Protein AF-R5CT61-F1 (afdb_monomer)

Solvent-accessible surface area (backbone atoms only — not comparable to full-atom values): 7410 Å² total; per-residue (Å²): 137,84,82,80,80,78,77,75,75,71,79,73,78,61,64,45,80,46,78,42,67,39,62,100,64,89,62,43,67,55,52,65,94,77,49,76,71,84,84,53,75,70,40,46,28,37,33,41,34,44,68,87,70,49,43,34,39,68,45,76,58,85,74,84,78,61,91,90,72,53,95,93,43,45,79,49,76,61,99,73,36,37,40,37,41,42,90,88,71,50,73,48,78,48,60,92,82,87,83,86,78,92,41,68,58,96,88,38,78,53,130

Mean predicted aligned error: 8.52 Å

pLDDT: mean 87.2, std 13.78, range [39.34, 97.56]

Radius of gyration: 22.73 Å; Cα contacts (8 Å, |Δi|>4): 141; chains: 1; bounding box: 40×31×86 Å

Secondary structure (DSSP, 8-state):
---------------EEEEEE--SS--EE--BTTB--PPPTT-EEEEEE-TTS-EEEEEES-PPPPTTPPTT-EEEE-SS-EEEE-TTS-EEEES-----S--EETTEE--

Structure (mmCIF, N/CA/C/O backbone):
data_AF-R5CT61-F1
#
_entry.id   AF-R5CT61-F1
#
loop_
_atom_site.group_PDB
_atom_site.id
_atom_site.type_symbol
_atom_site.label_atom_id
_atom_site.label_alt_id
_atom_site.label_comp_id
_atom_site.label_asym_id
_atom_site.label_entity_id
_atom_site.label_seq_id
_atom_site.pdbx_PDB_ins_code
_atom_site.Cartn_x
_atom_site.Cartn_y
_atom_site.Cartn_z
_atom_site.occupancy
_atom_site.B_iso_or_equiv
_atom_site.auth_seq_id
_atom_site.auth_comp_id
_atom_site.auth_asym_id
_atom_site.auth_atom_id
_atom_site.pdbx_PDB_model_num
ATOM 1 N N . MET A 1 1 ? 20.881 4.791 -62.444 1.00 39.34 1 MET A N 1
ATOM 2 C CA . MET A 1 1 ? 21.622 4.797 -61.167 1.00 39.34 1 MET A CA 1
ATOM 3 C C . MET A 1 1 ? 20.581 4.909 -60.063 1.00 39.34 1 MET A C 1
ATOM 5 O O . MET A 1 1 ? 19.986 5.965 -59.915 1.00 39.34 1 MET A O 1
ATOM 9 N N . TRP A 1 2 ? 20.223 3.790 -59.435 1.00 44.72 2 TRP A N 1
ATOM 10 C CA . TRP A 1 2 ? 19.203 3.738 -58.382 1.00 44.72 2 TRP A CA 1
ATOM 11 C C . TRP A 1 2 ? 19.918 3.982 -57.048 1.00 44.72 2 TRP A C 1
ATOM 13 O O . TRP A 1 2 ? 20.792 3.202 -56.677 1.00 44.72 2 TRP A O 1
ATOM 23 N N . LEU A 1 3 ? 19.620 5.094 -56.377 1.00 45.66 3 LEU A N 1
ATOM 24 C CA . LEU A 1 3 ? 20.121 5.378 -55.034 1.00 45.66 3 LEU A CA 1
ATOM 25 C C . LEU A 1 3 ? 19.254 4.598 -54.044 1.00 45.66 3 LEU A C 1
ATOM 27 O O . LEU A 1 3 ? 18.096 4.936 -53.822 1.00 45.66 3 L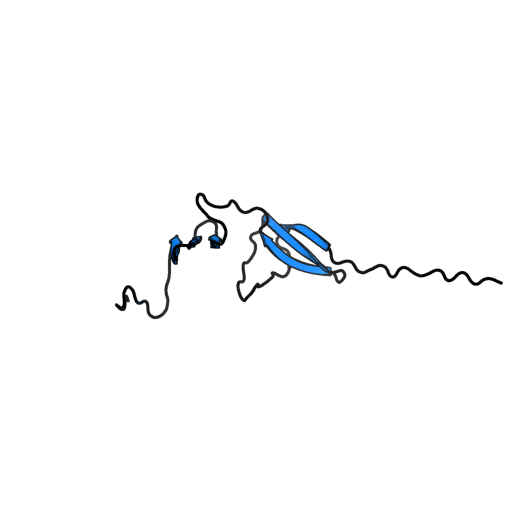EU A O 1
ATOM 31 N N . SER A 1 4 ? 19.798 3.520 -53.487 1.00 53.88 4 SER A N 1
ATOM 32 C CA . SER A 1 4 ? 19.184 2.812 -52.368 1.00 53.88 4 SER A CA 1
ATOM 33 C C . SER A 1 4 ? 19.306 3.672 -51.111 1.00 53.88 4 SER A C 1
ATOM 35 O O . SER A 1 4 ? 20.385 3.773 -50.524 1.00 53.88 4 SER A O 1
ATOM 37 N N . GLU A 1 5 ? 18.209 4.301 -50.694 1.00 51.59 5 GLU A N 1
ATOM 38 C CA . GLU A 1 5 ? 18.103 4.910 -49.370 1.00 51.59 5 GLU A CA 1
ATOM 39 C C . GLU A 1 5 ? 18.115 3.809 -48.306 1.00 51.59 5 GLU A C 1
ATOM 41 O O . GLU A 1 5 ? 17.109 3.162 -48.011 1.00 51.59 5 GLU A O 1
ATOM 46 N N . THR A 1 6 ? 19.281 3.591 -47.702 1.00 55.06 6 THR A N 1
ATOM 47 C CA . THR A 1 6 ? 19.393 2.827 -46.461 1.00 55.06 6 THR A CA 1
ATOM 48 C C . THR A 1 6 ? 18.725 3.640 -45.359 1.00 55.06 6 THR A C 1
ATOM 50 O O . THR A 1 6 ? 19.345 4.507 -44.740 1.00 55.06 6 THR A O 1
ATOM 53 N N . LYS A 1 7 ? 17.439 3.375 -45.117 1.00 52.81 7 LYS A N 1
ATOM 54 C CA . LYS A 1 7 ? 16.697 3.881 -43.960 1.00 52.81 7 LYS A CA 1
ATOM 55 C C . LYS A 1 7 ? 17.447 3.456 -42.695 1.00 52.81 7 LYS A C 1
ATOM 57 O O . LYS A 1 7 ? 17.297 2.323 -42.239 1.00 52.81 7 LYS A O 1
ATOM 62 N N . ARG A 1 8 ? 18.275 4.347 -42.134 1.00 53.69 8 ARG A N 1
ATOM 63 C CA . ARG A 1 8 ? 18.823 4.190 -40.780 1.00 53.69 8 ARG A CA 1
ATOM 64 C C . ARG A 1 8 ? 17.622 3.999 -39.859 1.00 53.69 8 ARG A C 1
ATOM 66 O O . ARG A 1 8 ? 16.873 4.942 -39.617 1.00 53.69 8 ARG A O 1
ATOM 73 N N . ARG A 1 9 ? 17.412 2.776 -39.362 1.00 53.31 9 ARG A N 1
ATOM 74 C CA . ARG A 1 9 ? 16.656 2.588 -38.126 1.00 53.31 9 ARG A CA 1
ATOM 75 C C . ARG A 1 9 ? 17.432 3.377 -37.078 1.00 53.31 9 ARG A C 1
ATOM 77 O O . ARG A 1 9 ? 18.513 2.954 -36.681 1.00 53.31 9 ARG A O 1
ATOM 84 N N . LEU A 1 10 ? 16.923 4.550 -36.707 1.00 55.16 10 LEU A N 1
ATOM 85 C CA . LEU A 1 10 ? 17.264 5.165 -35.433 1.00 55.16 10 LEU A CA 1
ATOM 86 C C .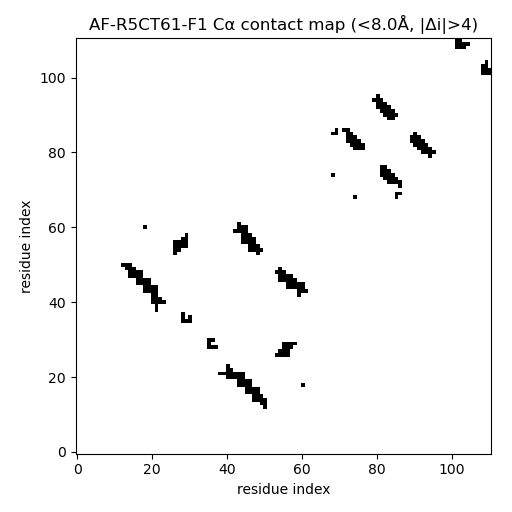 LEU A 1 10 ? 17.080 4.059 -34.396 1.00 55.16 10 LEU A C 1
ATOM 88 O O . LEU A 1 10 ? 15.991 3.487 -34.316 1.00 55.16 10 LEU A O 1
ATOM 92 N N . ALA A 1 11 ? 18.159 3.679 -33.711 1.00 57.75 11 ALA A N 1
ATOM 93 C CA . ALA A 1 11 ? 18.046 2.828 -32.543 1.00 57.75 11 ALA A CA 1
ATOM 94 C C . ALA A 1 11 ? 17.076 3.558 -31.617 1.00 57.75 11 ALA A C 1
ATOM 96 O O . ALA A 1 11 ? 17.366 4.662 -31.166 1.00 57.75 11 ALA A O 1
ATOM 97 N N . THR A 1 12 ? 15.864 3.026 -31.475 1.00 59.91 12 THR A N 1
ATOM 98 C CA . THR A 1 12 ? 14.906 3.574 -30.531 1.00 59.91 12 THR A CA 1
ATOM 99 C C . THR A 1 12 ? 15.553 3.390 -29.175 1.00 59.91 12 THR A C 1
ATOM 101 O O . THR A 1 12 ? 15.738 2.259 -28.735 1.00 59.91 12 THR A O 1
ATOM 104 N N . GLU 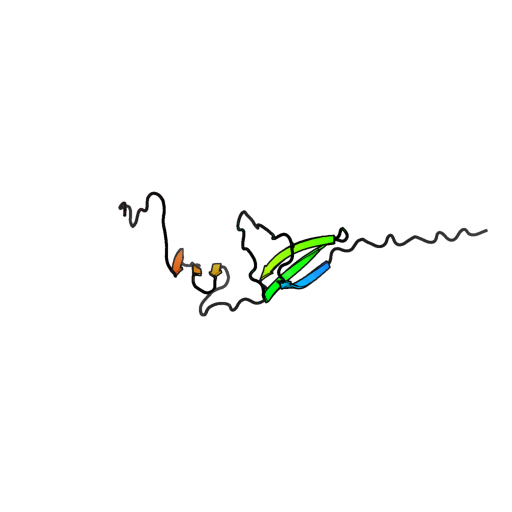A 1 13 ? 15.981 4.492 -28.576 1.00 64.62 13 GLU A N 1
ATOM 105 C CA . GLU A 1 13 ? 16.361 4.541 -27.178 1.00 64.62 13 GLU A CA 1
ATOM 106 C C . GLU A 1 13 ? 15.190 3.964 -26.378 1.00 64.62 13 GLU A C 1
ATOM 108 O O . GLU A 1 13 ? 14.103 4.540 -26.328 1.00 64.62 13 GLU A O 1
ATOM 113 N N . MET A 1 14 ? 15.357 2.730 -25.906 1.00 73.88 14 MET A N 1
ATOM 114 C CA . MET A 1 14 ? 14.278 1.954 -25.315 1.00 73.88 14 MET A CA 1
ATOM 115 C C . MET A 1 14 ? 14.420 2.005 -23.807 1.00 73.88 14 MET A C 1
ATOM 117 O O . MET A 1 14 ? 15.350 1.432 -23.243 1.00 73.88 14 MET A O 1
ATOM 121 N N . SER A 1 15 ? 13.459 2.652 -23.158 1.00 87.50 15 SER A N 1
ATOM 122 C CA . SER A 1 15 ? 13.229 2.429 -21.739 1.00 87.50 15 SER A CA 1
ATOM 123 C C . SER A 1 15 ? 12.809 0.977 -21.521 1.00 87.50 15 SER A C 1
ATOM 125 O O . SER A 1 15 ? 12.066 0.402 -22.322 1.00 87.50 15 SER A O 1
ATOM 127 N N . THR A 1 16 ? 13.274 0.379 -20.431 1.00 94.19 16 THR A N 1
ATOM 128 C CA . THR A 1 16 ? 12.980 -1.017 -20.096 1.00 94.19 16 THR A CA 1
ATOM 129 C C . THR A 1 16 ? 12.366 -1.110 -18.710 1.00 94.19 16 THR A C 1
ATOM 131 O O . THR A 1 16 ? 12.802 -0.436 -17.781 1.00 94.19 16 THR A O 1
ATOM 134 N N . ALA A 1 17 ? 11.336 -1.941 -18.572 1.00 94.88 17 ALA A N 1
ATOM 135 C CA . ALA A 1 17 ? 10.781 -2.313 -17.279 1.00 94.88 17 ALA A CA 1
ATOM 136 C C . ALA A 1 17 ? 11.311 -3.700 -16.906 1.00 94.88 17 ALA A C 1
ATOM 138 O O . ALA A 1 17 ? 11.244 -4.630 -17.713 1.00 94.88 17 ALA A O 1
ATOM 139 N N . SER A 1 18 ? 11.848 -3.839 -15.700 1.00 94.88 18 SER A N 1
ATOM 140 C CA . SER A 1 18 ? 12.428 -5.089 -15.209 1.00 94.88 18 SER A CA 1
ATOM 141 C C . SER A 1 18 ? 12.148 -5.275 -13.724 1.00 94.88 18 SER A C 1
ATOM 143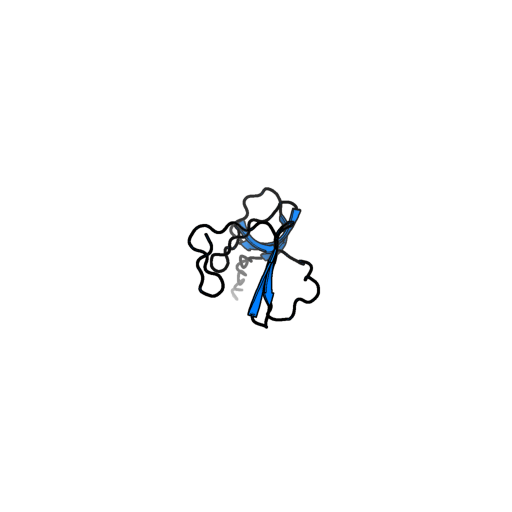 O O . SER A 1 18 ? 11.846 -4.321 -13.014 1.00 94.88 18 SER A O 1
ATOM 145 N N . VAL A 1 19 ? 12.224 -6.514 -13.248 1.00 95.44 19 VAL A N 1
ATOM 146 C CA . VAL A 1 19 ? 12.181 -6.811 -11.814 1.00 95.44 19 VAL A CA 1
ATOM 147 C C . VAL A 1 19 ? 13.614 -6.883 -11.301 1.00 95.44 19 VAL A C 1
ATOM 149 O O . VAL A 1 19 ? 14.442 -7.565 -11.905 1.00 95.44 19 VAL A O 1
ATOM 152 N N . CYS A 1 20 ? 13.910 -6.205 -10.195 1.00 93.69 20 CYS A N 1
ATOM 153 C CA . CYS A 1 20 ? 15.224 -6.224 -9.564 1.00 93.69 20 CYS A CA 1
ATOM 154 C C . CYS A 1 20 ? 15.123 -6.453 -8.056 1.00 93.69 20 CYS A C 1
ATOM 156 O O . CYS A 1 20 ? 14.101 -6.175 -7.428 1.00 93.69 20 CYS A O 1
ATOM 158 N N . THR A 1 21 ? 16.214 -6.932 -7.467 1.00 93.94 21 THR A N 1
ATOM 159 C CA . THR A 1 21 ? 16.408 -6.892 -6.018 1.00 93.94 21 THR A CA 1
ATOM 160 C C . THR A 1 21 ? 17.050 -5.563 -5.653 1.00 93.94 21 THR A C 1
ATOM 162 O O . THR A 1 21 ? 18.032 -5.162 -6.274 1.00 93.94 21 THR A O 1
ATOM 165 N N . VAL A 1 22 ? 16.491 -4.880 -4.661 1.00 92.38 22 VAL A N 1
ATOM 166 C CA . VAL A 1 22 ? 17.003 -3.604 -4.161 1.00 92.38 22 VAL A CA 1
ATOM 167 C C . VAL A 1 22 ? 18.374 -3.830 -3.529 1.00 92.38 22 VAL A C 1
ATOM 169 O O . VAL A 1 22 ? 18.516 -4.627 -2.598 1.00 92.38 22 VAL A O 1
ATOM 172 N N . THR A 1 23 ? 19.371 -3.115 -4.034 1.00 88.50 23 THR A N 1
ATOM 173 C CA . THR A 1 23 ? 20.708 -2.975 -3.442 1.00 88.50 23 THR A CA 1
ATOM 174 C C . THR A 1 23 ? 20.840 -1.588 -2.810 1.00 88.50 23 THR A C 1
ATOM 176 O O . THR A 1 23 ? 19.970 -0.750 -3.026 1.00 88.50 23 THR A O 1
ATOM 179 N N . ASP A 1 24 ? 21.932 -1.307 -2.095 1.00 78.19 24 ASP A N 1
ATOM 180 C CA . ASP A 1 24 ? 22.215 0.015 -1.492 1.00 78.19 24 ASP A CA 1
ATOM 181 C C . ASP A 1 24 ? 22.563 1.106 -2.543 1.00 78.19 24 ASP A C 1
ATOM 183 O O . ASP A 1 24 ? 23.460 1.916 -2.337 1.00 78.19 24 ASP A O 1
ATOM 187 N N . GLY A 1 25 ? 21.920 1.074 -3.714 1.00 73.94 25 GLY A N 1
ATOM 188 C CA . GLY A 1 25 ? 22.141 2.004 -4.821 1.00 73.94 25 GLY A CA 1
ATOM 189 C C . GLY A 1 25 ? 21.225 3.229 -4.773 1.00 73.94 25 GLY A C 1
ATOM 190 O O . GLY A 1 25 ? 20.254 3.267 -4.023 1.00 73.94 25 GLY A O 1
ATOM 191 N N . ASP A 1 26 ? 21.520 4.200 -5.638 1.00 78.75 26 ASP A N 1
ATOM 192 C CA . ASP A 1 26 ? 20.875 5.521 -5.688 1.00 78.75 26 ASP A CA 1
ATOM 193 C C . ASP A 1 26 ? 19.670 5.585 -6.649 1.00 78.75 26 ASP A C 1
ATOM 195 O O . ASP A 1 26 ? 19.433 6.610 -7.285 1.00 78.75 26 ASP A O 1
ATOM 199 N N . ASP A 1 27 ? 18.928 4.487 -6.823 1.00 89.44 27 ASP A N 1
ATOM 200 C CA . ASP A 1 27 ? 17.748 4.521 -7.691 1.00 89.44 27 ASP A CA 1
ATOM 201 C C . ASP A 1 27 ? 16.675 5.447 -7.100 1.00 89.44 27 ASP A C 1
ATOM 203 O O . ASP A 1 27 ? 16.305 5.330 -5.927 1.00 89.44 27 ASP A O 1
ATOM 207 N N . ASP A 1 28 ? 16.122 6.325 -7.938 1.00 93.44 28 ASP A N 1
ATOM 208 C CA . ASP A 1 28 ? 15.004 7.173 -7.544 1.00 93.44 28 ASP A CA 1
ATOM 209 C C . ASP A 1 28 ? 13.764 6.321 -7.247 1.00 93.44 28 ASP A C 1
ATOM 211 O O . ASP A 1 28 ? 13.575 5.219 -7.768 1.00 93.44 28 ASP A O 1
ATOM 215 N N . VAL A 1 29 ? 12.862 6.849 -6.424 1.00 93.88 29 VAL A N 1
ATOM 216 C CA . VAL A 1 29 ? 11.626 6.160 -6.039 1.00 93.88 29 VAL A CA 1
ATOM 217 C C . VAL A 1 29 ? 10.420 6.939 -6.541 1.00 93.88 29 VAL A C 1
ATOM 219 O O . VAL A 1 29 ? 10.326 8.156 -6.371 1.00 93.88 29 VAL A O 1
ATOM 222 N N . LEU A 1 30 ? 9.451 6.235 -7.127 1.00 93.50 30 LEU A N 1
ATOM 223 C CA . LEU A 1 30 ? 8.190 6.838 -7.536 1.00 93.50 30 LEU A CA 1
ATOM 224 C C . LEU A 1 30 ? 7.342 7.234 -6.314 1.00 93.50 30 LEU A C 1
ATOM 226 O O . LEU A 1 30 ? 6.850 6.385 -5.573 1.00 93.50 30 LEU A O 1
ATOM 230 N N . CYS A 1 31 ? 7.076 8.532 -6.171 1.00 91.75 31 CYS A N 1
ATOM 231 C CA . CYS A 1 31 ? 6.155 9.084 -5.173 1.00 91.75 31 CYS A CA 1
ATOM 232 C C . CYS A 1 31 ? 4.736 9.229 -5.741 1.00 91.75 31 CYS A C 1
ATOM 234 O O . CYS A 1 31 ? 4.298 10.331 -6.090 1.00 91.75 31 CYS A O 1
ATOM 236 N N . ALA A 1 32 ? 3.999 8.126 -5.859 1.00 88.75 32 ALA A N 1
ATOM 237 C CA . ALA A 1 32 ? 2.650 8.150 -6.423 1.00 88.75 32 ALA A CA 1
ATOM 238 C C . ALA A 1 32 ? 1.682 8.944 -5.524 1.00 88.75 32 ALA A C 1
ATOM 240 O O . ALA A 1 32 ? 1.393 8.546 -4.398 1.00 88.75 32 ALA A O 1
ATOM 241 N N . GLY A 1 33 ? 1.182 10.086 -6.010 1.00 88.31 33 GLY A N 1
ATOM 242 C CA . GLY A 1 33 ? 0.191 10.894 -5.286 1.00 88.31 33 GLY A CA 1
ATOM 243 C C . GLY A 1 33 ? 0.666 11.405 -3.919 1.00 88.31 33 GLY A C 1
ATOM 244 O O . GLY A 1 33 ? -0.149 11.574 -3.019 1.00 88.31 33 GLY A O 1
ATOM 245 N N . GLY A 1 34 ? 1.977 11.608 -3.746 1.00 89.12 34 GLY A N 1
ATOM 246 C CA . GLY A 1 34 ? 2.571 12.027 -2.470 1.00 89.12 34 GLY A CA 1
ATOM 247 C C . GLY A 1 34 ? 2.838 10.886 -1.481 1.00 89.12 34 GLY A 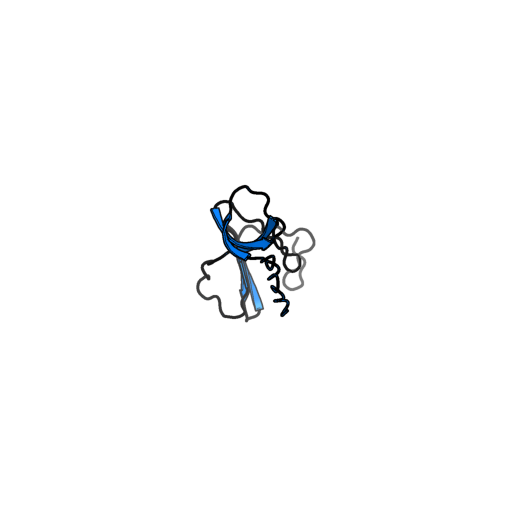C 1
ATOM 248 O O . GLY A 1 34 ? 3.315 11.142 -0.378 1.00 89.12 34 GLY A O 1
ATOM 249 N N . ILE A 1 35 ? 2.579 9.632 -1.861 1.00 88.94 35 ILE A N 1
ATOM 250 C CA . ILE A 1 35 ? 2.935 8.458 -1.062 1.00 88.94 35 ILE A CA 1
ATOM 251 C C . ILE A 1 35 ? 4.375 8.066 -1.404 1.00 88.94 35 ILE A C 1
ATOM 253 O O . ILE A 1 35 ? 4.633 7.482 -2.455 1.00 88.94 35 ILE A O 1
ATOM 257 N N . LEU A 1 36 ? 5.313 8.389 -0.511 1.00 90.06 36 LEU A N 1
ATOM 258 C CA . LEU A 1 36 ? 6.697 7.922 -0.587 1.00 90.06 36 LEU A CA 1
ATOM 259 C C . LEU A 1 36 ? 6.851 6.644 0.246 1.00 90.06 36 LEU A C 1
ATOM 261 O O . LEU A 1 36 ? 6.667 6.662 1.463 1.00 90.06 36 LEU A O 1
ATOM 265 N N . ARG A 1 37 ? 7.237 5.543 -0.403 1.00 88.81 37 ARG A N 1
ATOM 266 C CA . ARG A 1 37 ? 7.687 4.316 0.267 1.00 88.81 37 ARG A CA 1
ATOM 267 C C . ARG A 1 37 ? 9.156 4.109 -0.052 1.00 88.81 37 ARG A C 1
ATOM 269 O O . ARG A 1 37 ? 9.477 3.814 -1.193 1.00 88.81 37 ARG A O 1
ATOM 276 N N . LEU A 1 38 ? 10.018 4.170 0.956 1.00 90.81 38 LEU A N 1
ATOM 277 C CA . LEU A 1 38 ? 11.418 3.803 0.774 1.00 90.81 38 LEU A CA 1
ATOM 278 C C . LEU A 1 38 ? 11.564 2.272 0.716 1.00 90.81 38 LEU A C 1
ATOM 280 O O . LEU A 1 38 ? 11.103 1.589 1.637 1.00 90.81 38 LEU A O 1
ATOM 284 N N . PRO A 1 39 ? 12.167 1.732 -0.354 1.00 90.81 39 PRO A N 1
ATOM 285 C CA . PRO A 1 39 ? 12.525 0.325 -0.450 1.00 90.81 39 PRO A CA 1
ATOM 286 C C . PRO A 1 39 ? 13.472 -0.118 0.666 1.00 90.81 39 PRO A C 1
ATOM 288 O O . PRO A 1 39 ? 14.347 0.637 1.087 1.00 90.81 39 PRO A O 1
ATOM 291 N N . LYS A 1 40 ? 13.344 -1.371 1.101 1.00 89.81 40 LYS A N 1
ATOM 292 C CA . LYS A 1 40 ? 14.327 -2.025 1.979 1.00 89.81 40 LYS A CA 1
ATOM 293 C C . LYS A 1 40 ? 15.298 -2.850 1.132 1.00 89.81 40 LYS A C 1
ATOM 295 O O . LYS A 1 40 ? 14.873 -3.533 0.201 1.00 89.81 40 LYS A O 1
ATOM 300 N N . THR A 1 41 ? 16.587 -2.838 1.473 1.00 91.00 41 THR A N 1
ATOM 301 C CA . THR A 1 41 ? 17.595 -3.700 0.834 1.00 91.00 41 THR A CA 1
ATOM 302 C C . THR A 1 41 ? 17.138 -5.162 0.850 1.00 91.00 41 THR A C 1
ATOM 304 O O . THR A 1 41 ? 16.680 -5.674 1.875 1.00 91.00 41 THR A O 1
ATOM 307 N N . GLY A 1 42 ? 17.237 -5.831 -0.298 1.00 91.12 42 GLY A N 1
ATOM 308 C CA . GLY A 1 42 ? 16.757 -7.200 -0.494 1.00 91.12 42 GLY A CA 1
ATOM 309 C C . GLY A 1 42 ? 15.294 -7.324 -0.938 1.00 91.12 42 GLY A C 1
ATOM 310 O O . GLY A 1 42 ? 14.882 -8.421 -1.316 1.00 91.12 42 GLY A O 1
ATOM 311 N N . GLU A 1 43 ? 14.500 -6.247 -0.947 1.00 91.31 43 GLU A N 1
ATOM 312 C CA . GLU A 1 43 ? 13.149 -6.288 -1.522 1.00 91.31 43 GLU A CA 1
ATOM 313 C C . GLU A 1 43 ? 13.191 -6.513 -3.037 1.00 91.31 43 GLU A C 1
ATOM 315 O O . GLU A 1 43 ? 14.092 -6.049 -3.732 1.00 91.31 43 GLU A O 1
ATOM 320 N N . THR A 1 44 ? 12.178 -7.202 -3.565 1.00 93.88 44 THR A N 1
ATOM 321 C CA . THR A 1 44 ? 11.991 -7.362 -5.013 1.00 93.88 44 THR A CA 1
ATOM 322 C C . THR A 1 44 ? 11.051 -6.277 -5.527 1.00 93.88 44 THR A C 1
ATOM 324 O O . THR A 1 44 ? 9.909 -6.178 -5.069 1.00 93.88 44 THR A O 1
ATOM 327 N N . GLN A 1 45 ? 11.514 -5.463 -6.475 1.00 94.31 45 GLN A N 1
ATOM 328 C CA . GLN A 1 45 ? 10.782 -4.307 -6.988 1.00 94.31 45 GLN A CA 1
ATOM 329 C C . GLN A 1 45 ? 10.736 -4.257 -8.512 1.00 94.31 45 GLN A C 1
ATOM 331 O O . GLN A 1 45 ? 11.595 -4.802 -9.204 1.00 94.31 45 GLN A O 1
ATOM 336 N N . LEU A 1 46 ? 9.711 -3.587 -9.033 1.00 95.25 46 LEU A N 1
ATOM 337 C CA . LEU A 1 46 ? 9.631 -3.198 -10.432 1.00 95.25 46 LEU A CA 1
ATOM 338 C C . LEU A 1 46 ? 10.473 -1.936 -10.635 1.00 95.25 46 LEU A C 1
ATOM 340 O O . LEU A 1 46 ? 10.215 -0.910 -10.008 1.00 95.25 46 LEU A O 1
ATOM 344 N N . ARG A 1 47 ? 11.444 -2.010 -11.538 1.00 95.50 47 ARG A N 1
ATOM 345 C CA . ARG A 1 47 ? 12.342 -0.924 -11.927 1.00 95.50 47 ARG A CA 1
ATOM 346 C C . ARG A 1 47 ? 12.075 -0.520 -13.366 1.00 95.50 47 ARG A C 1
ATOM 348 O O . ARG A 1 47 ? 12.008 -1.376 -14.252 1.00 95.50 47 ARG A O 1
ATOM 355 N N . LEU A 1 48 ? 11.961 0.779 -13.600 1.00 95.38 48 LEU A N 1
ATOM 356 C CA . LEU A 1 48 ? 11.980 1.370 -14.931 1.00 95.38 48 LEU A CA 1
ATOM 357 C C . LEU A 1 48 ? 13.348 2.006 -15.162 1.00 95.38 48 LEU A C 1
ATOM 359 O O . LEU A 1 48 ? 13.748 2.885 -14.405 1.00 95.38 48 LEU A O 1
ATOM 363 N N . SER A 1 49 ? 14.043 1.571 -16.206 1.00 94.25 49 SER A N 1
ATOM 364 C CA . SER A 1 49 ? 15.335 2.119 -16.613 1.00 94.25 49 SER A CA 1
ATOM 365 C C . SER A 1 49 ? 15.174 2.910 -17.905 1.0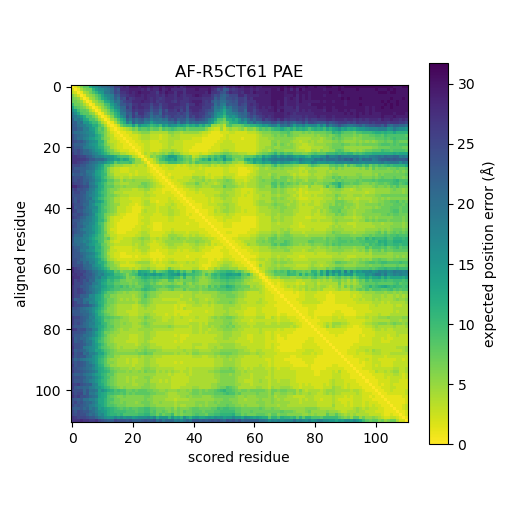0 94.25 49 SER A C 1
ATOM 367 O O . SER A 1 49 ? 14.724 2.367 -18.920 1.00 94.25 49 SER A O 1
ATOM 369 N N . GLY A 1 50 ? 15.517 4.192 -17.855 1.00 91.69 50 GLY A N 1
ATOM 370 C CA . GLY A 1 50 ? 15.646 5.071 -19.008 1.00 91.69 50 GLY A CA 1
ATOM 371 C C . GLY A 1 50 ? 16.901 4.755 -19.819 1.00 91.69 50 GLY A C 1
ATOM 372 O O . GLY A 1 50 ? 17.861 4.163 -19.327 1.00 91.69 50 GLY A O 1
ATOM 373 N N . SER A 1 51 ? 16.895 5.146 -21.090 1.00 90.06 51 SER A N 1
ATOM 374 C CA . SER A 1 51 ? 18.065 5.022 -21.967 1.00 90.06 51 SER A CA 1
ATOM 375 C C . SER A 1 51 ? 19.198 5.983 -21.598 1.00 90.06 51 SER A C 1
ATOM 377 O O . SER A 1 51 ? 20.353 5.730 -21.926 1.00 90.06 51 SER A O 1
ATOM 379 N N . ASP A 1 52 ? 18.871 7.050 -20.870 1.00 89.81 52 ASP A N 1
ATOM 380 C CA . ASP A 1 52 ? 19.788 8.041 -20.306 1.00 89.81 52 ASP A CA 1
ATOM 381 C C . ASP A 1 52 ? 20.492 7.563 -19.021 1.00 89.81 52 ASP A C 1
ATOM 383 O O . ASP A 1 52 ? 21.260 8.311 -18.419 1.00 89.81 52 ASP A O 1
ATOM 387 N N . GLY A 1 53 ? 20.242 6.319 -18.599 1.00 87.44 53 GLY A N 1
ATOM 388 C CA . GLY A 1 53 ? 20.786 5.736 -17.375 1.00 87.44 53 GLY A CA 1
ATOM 389 C C . GLY A 1 53 ? 19.980 6.055 -16.115 1.00 87.44 53 GLY A C 1
ATOM 390 O O . GLY A 1 53 ? 20.288 5.498 -15.061 1.00 87.44 53 GLY A O 1
ATOM 391 N N . SER A 1 54 ? 18.934 6.885 -16.205 1.00 91.25 54 SER A N 1
ATOM 392 C CA . SER A 1 54 ? 18.020 7.118 -15.085 1.00 91.25 54 SER A CA 1
ATOM 393 C C . SER A 1 54 ? 17.273 5.835 -14.725 1.00 91.25 54 SER A C 1
ATOM 395 O O . SER A 1 54 ? 16.915 5.032 -15.592 1.00 91.25 54 SER A O 1
ATOM 397 N N . CYS A 1 55 ? 17.049 5.612 -13.434 1.00 93.19 55 CYS A N 1
ATOM 398 C CA . CYS A 1 55 ? 16.329 4.445 -12.945 1.00 93.19 55 CYS A CA 1
ATOM 399 C C . CYS A 1 55 ? 15.358 4.854 -11.847 1.00 93.19 55 CYS A C 1
ATOM 401 O O . CYS A 1 55 ? 15.730 5.585 -10.934 1.00 93.19 55 CYS A O 1
ATOM 403 N N . VAL A 1 56 ? 14.123 4.360 -11.943 1.00 95.12 56 VAL A N 1
ATOM 404 C CA . VAL A 1 56 ? 13.072 4.616 -10.957 1.00 95.12 56 VAL A CA 1
ATOM 405 C C . VAL A 1 56 ? 12.464 3.301 -10.489 1.00 95.12 56 VAL A C 1
ATOM 407 O O . VAL A 1 56 ? 12.011 2.482 -11.295 1.00 95.12 56 VAL A O 1
ATOM 410 N N . LEU A 1 57 ? 12.413 3.115 -9.177 1.00 95.06 57 LEU A N 1
ATOM 411 C CA . LEU A 1 57 ? 11.695 2.035 -8.519 1.00 95.06 57 LEU A CA 1
ATOM 412 C C . LEU A 1 57 ? 10.214 2.402 -8.394 1.00 95.06 57 LEU A C 1
ATOM 414 O O . LEU A 1 57 ? 9.845 3.430 -7.824 1.00 95.06 57 LEU A O 1
ATOM 418 N N . LEU A 1 58 ? 9.355 1.561 -8.967 1.00 93.06 58 LEU A N 1
ATOM 419 C CA . LEU A 1 58 ? 7.919 1.816 -9.099 1.00 93.06 58 LEU A CA 1
ATOM 420 C C . LEU A 1 58 ? 7.098 1.190 -7.967 1.00 93.06 58 LEU A C 1
ATOM 422 O O . LEU A 1 58 ? 6.004 1.665 -7.667 1.00 93.06 58 LEU A O 1
ATOM 426 N N . GLY A 1 59 ? 7.594 0.108 -7.362 1.00 91.12 59 GLY A N 1
ATOM 427 C CA . GLY A 1 59 ? 6.900 -0.587 -6.284 1.00 91.12 59 GLY A CA 1
ATOM 428 C C . GLY A 1 59 ? 7.323 -2.042 -6.106 1.00 91.12 59 GLY A C 1
ATOM 429 O O . GLY A 1 59 ? 8.057 -2.610 -6.913 1.00 91.12 59 GLY A O 1
ATOM 430 N N . VAL A 1 60 ? 6.835 -2.647 -5.024 1.00 90.56 60 VAL A N 1
ATOM 431 C CA . VAL A 1 60 ? 7.143 -4.028 -4.630 1.00 90.56 60 VAL A CA 1
ATOM 432 C C . VAL A 1 60 ? 6.404 -5.027 -5.519 1.00 90.56 60 VAL A C 1
ATOM 434 O O . VAL A 1 60 ? 5.215 -4.868 -5.796 1.00 90.56 60 VAL A O 1
ATOM 437 N N . VAL A 1 61 ? 7.099 -6.086 -5.934 1.00 89.69 61 VAL A N 1
ATOM 438 C CA . VAL A 1 61 ? 6.512 -7.204 -6.682 1.00 89.69 61 VAL A CA 1
ATOM 439 C C . VAL A 1 61 ? 6.106 -8.309 -5.712 1.00 89.69 61 VAL A C 1
ATOM 441 O O . VAL A 1 61 ? 6.901 -8.716 -4.871 1.00 89.69 61 VAL A O 1
ATOM 444 N N . GLY A 1 62 ? 4.886 -8.831 -5.866 1.00 71.25 62 GLY A N 1
ATOM 445 C CA . GLY A 1 62 ? 4.468 -10.073 -5.209 1.00 71.25 62 GLY A CA 1
ATOM 446 C C . GLY A 1 62 ? 4.339 -9.981 -3.689 1.00 71.25 62 GLY A C 1
ATOM 447 O O . GLY A 1 62 ? 4.865 -10.836 -2.985 1.00 71.25 62 GLY A O 1
ATOM 448 N N . SER A 1 63 ? 3.642 -8.971 -3.158 1.00 71.44 63 SER A N 1
ATOM 449 C CA . SER A 1 63 ? 3.309 -8.981 -1.731 1.00 71.44 63 SER A CA 1
ATOM 450 C C . SER A 1 63 ? 2.184 -9.967 -1.440 1.00 71.44 63 SER A C 1
ATOM 452 O O . SER A 1 63 ? 1.134 -9.900 -2.086 1.00 71.44 63 SER A O 1
ATOM 454 N N . ASP A 1 64 ? 2.368 -10.798 -0.413 1.00 79.50 64 ASP A N 1
ATOM 455 C CA . ASP A 1 64 ? 1.295 -11.636 0.117 1.00 79.50 64 ASP A CA 1
ATOM 456 C C . ASP A 1 64 ? 0.068 -10.778 0.420 1.00 79.50 64 ASP A C 1
ATOM 458 O O . ASP A 1 64 ? 0.140 -9.780 1.151 1.00 79.50 64 ASP A O 1
ATOM 462 N N . THR A 1 65 ? -1.050 -11.165 -0.185 1.00 83.62 65 THR A N 1
ATOM 463 C CA . THR A 1 65 ? -2.348 -10.574 0.115 1.00 83.62 65 THR A CA 1
ATOM 464 C C . THR A 1 65 ? -2.808 -11.157 1.448 1.00 83.62 65 THR A C 1
ATOM 466 O O . THR A 1 65 ? -2.854 -12.381 1.563 1.00 83.62 65 THR A O 1
ATOM 469 N N . PRO A 1 66 ? -3.111 -10.335 2.467 1.00 86.94 66 PRO A N 1
ATOM 470 C CA . PRO A 1 66 ? -3.553 -10.855 3.751 1.00 86.94 66 PRO A CA 1
ATOM 471 C C . PRO A 1 66 ? -4.908 -11.551 3.603 1.00 86.94 66 PRO A C 1
ATOM 473 O O . PRO A 1 66 ? -5.741 -11.155 2.780 1.00 86.94 66 PRO A O 1
ATOM 476 N N . ASP A 1 67 ? -5.137 -12.563 4.438 1.00 86.56 67 ASP A N 1
ATOM 477 C CA . ASP A 1 67 ? -6.381 -13.325 4.425 1.00 86.56 67 ASP A CA 1
ATOM 478 C C . ASP A 1 67 ? -7.602 -12.406 4.571 1.00 86.56 67 ASP A C 1
ATOM 480 O O . ASP A 1 67 ? -7.675 -11.536 5.443 1.00 86.56 67 ASP A O 1
ATOM 484 N N . GLY A 1 68 ? -8.584 -12.608 3.693 1.00 88.94 68 GLY A N 1
ATOM 485 C CA . GLY A 1 68 ? -9.845 -11.871 3.719 1.00 88.94 68 GLY A CA 1
ATOM 486 C C . GLY A 1 68 ? -9.802 -10.456 3.134 1.00 88.94 68 GLY A C 1
ATOM 487 O O . GLY A 1 68 ? -10.793 -9.736 3.289 1.00 88.94 68 GLY A O 1
ATOM 488 N N . LEU A 1 69 ? -8.717 -10.033 2.468 1.00 94.69 69 LEU A N 1
ATOM 489 C CA . LEU A 1 69 ? -8.731 -8.820 1.639 1.00 94.69 69 LEU A CA 1
ATOM 490 C C . LEU A 1 69 ? -9.557 -9.061 0.366 1.00 94.69 69 LEU A C 1
ATOM 492 O O . LEU A 1 69 ? -9.331 -10.028 -0.362 1.00 94.69 69 LEU A O 1
ATOM 496 N N . LEU A 1 70 ? -10.530 -8.193 0.106 1.00 95.50 70 LEU A N 1
ATOM 497 C CA . LEU A 1 70 ? -11.430 -8.284 -1.043 1.00 95.50 70 LEU A CA 1
ATOM 498 C C . LEU A 1 70 ? -10.992 -7.334 -2.170 1.00 95.50 70 LEU A C 1
ATOM 500 O O . LEU A 1 70 ? -10.316 -6.337 -1.910 1.00 95.50 70 LEU A O 1
ATOM 504 N N . PRO A 1 71 ? -11.409 -7.580 -3.427 1.00 95.31 71 PRO A N 1
ATOM 505 C CA . PRO A 1 71 ? -11.179 -6.634 -4.514 1.00 95.31 71 PRO A CA 1
ATOM 506 C C . PRO A 1 71 ? -11.679 -5.221 -4.172 1.00 95.31 71 PRO A C 1
ATOM 508 O O . PRO A 1 71 ? -12.797 -5.048 -3.682 1.00 95.31 71 PRO A O 1
ATOM 511 N N . GLY A 1 72 ? -10.844 -4.215 -4.445 1.00 95.06 72 GLY A N 1
ATOM 512 C CA . GLY A 1 72 ? -11.118 -2.802 -4.150 1.00 95.06 72 GLY A CA 1
ATOM 513 C C . GLY A 1 72 ? -10.665 -2.329 -2.764 1.00 95.06 72 GLY A C 1
ATOM 514 O O . GLY A 1 72 ? -10.595 -1.124 -2.538 1.00 95.06 72 GLY A O 1
ATOM 515 N N . GLU A 1 73 ? -10.304 -3.242 -1.861 1.00 96.75 73 GLU A N 1
ATOM 516 C CA . GLU A 1 73 ? -9.778 -2.890 -0.542 1.00 96.75 73 GLU A CA 1
ATOM 517 C C . GLU A 1 73 ? -8.289 -2.544 -0.599 1.00 96.75 73 GLU A C 1
ATOM 519 O O . GLU A 1 73 ? -7.544 -3.028 -1.454 1.00 96.75 73 GLU A O 1
ATOM 524 N N . ILE A 1 74 ? -7.843 -1.702 0.333 1.00 95.00 74 ILE A N 1
ATOM 525 C CA . ILE A 1 74 ? -6.463 -1.208 0.373 1.00 95.00 74 ILE A CA 1
ATOM 526 C C . ILE A 1 74 ? -5.748 -1.839 1.557 1.00 95.00 74 ILE A C 1
ATOM 528 O O . ILE A 1 74 ? -6.268 -1.834 2.673 1.00 95.00 74 ILE A O 1
ATOM 532 N N . TYR A 1 75 ? -4.534 -2.328 1.317 1.00 94.00 75 TYR A N 1
ATOM 533 C CA . TYR A 1 75 ? -3.643 -2.831 2.351 1.00 94.00 75 TYR A CA 1
ATOM 534 C C . TYR A 1 75 ? -2.264 -2.183 2.233 1.00 94.00 75 TYR A C 1
ATOM 536 O O . TYR A 1 75 ? -1.580 -2.327 1.221 1.00 94.00 75 TYR A O 1
ATOM 544 N N . ILE A 1 76 ? -1.859 -1.465 3.278 1.00 92.75 76 ILE A N 1
ATOM 545 C CA . ILE A 1 76 ? -0.538 -0.845 3.406 1.00 92.75 76 ILE A CA 1
ATOM 546 C C . ILE A 1 76 ? 0.166 -1.546 4.558 1.00 92.75 76 ILE A C 1
ATOM 548 O O . ILE A 1 76 ? -0.358 -1.552 5.670 1.00 92.75 76 ILE A O 1
ATOM 552 N N . LYS A 1 77 ? 1.346 -2.121 4.314 1.00 90.69 77 LYS A N 1
ATOM 553 C CA . LYS A 1 77 ? 2.085 -2.860 5.343 1.00 90.69 77 LYS A CA 1
ATOM 554 C C . LYS A 1 77 ? 3.583 -2.590 5.368 1.00 90.69 77 LYS A C 1
ATOM 556 O O . LYS A 1 77 ? 4.217 -2.324 4.339 1.00 90.69 77 LYS A O 1
ATOM 561 N N . THR A 1 78 ? 4.125 -2.753 6.565 1.00 89.88 78 THR A N 1
ATOM 562 C CA . THR A 1 78 ? 5.539 -2.984 6.866 1.00 89.88 78 THR A CA 1
ATOM 563 C C . THR A 1 78 ? 5.665 -4.299 7.643 1.00 89.88 78 THR A C 1
ATOM 565 O O . THR A 1 78 ? 4.677 -5.012 7.821 1.00 89.88 78 THR A O 1
ATOM 568 N N . ASP A 1 79 ? 6.865 -4.618 8.126 1.00 87.56 79 ASP A N 1
ATOM 569 C CA . ASP A 1 79 ? 7.102 -5.810 8.950 1.00 87.56 79 ASP A CA 1
ATOM 570 C C . ASP A 1 79 ? 6.351 -5.761 10.303 1.00 87.56 79 ASP A C 1
ATOM 572 O O . ASP A 1 79 ? 6.042 -6.808 10.867 1.00 87.56 79 ASP A O 1
ATOM 576 N N . SER A 1 80 ? 6.024 -4.564 10.814 1.00 92.19 80 SER A N 1
ATOM 577 C CA . SER A 1 80 ? 5.503 -4.380 12.185 1.00 92.19 80 SER A CA 1
ATOM 578 C C . SER A 1 80 ? 4.201 -3.579 12.286 1.00 92.19 80 SER A C 1
ATOM 580 O O . SER A 1 80 ? 3.654 -3.439 13.380 1.00 92.19 80 SER A O 1
ATOM 582 N N . ALA A 1 81 ? 3.717 -3.006 11.185 1.00 95.19 81 ALA A N 1
ATOM 583 C CA . ALA A 1 81 ? 2.517 -2.178 11.177 1.00 95.19 81 ALA A CA 1
ATOM 584 C C . ALA A 1 81 ? 1.733 -2.359 9.880 1.00 95.19 81 ALA A C 1
ATOM 586 O O . ALA A 1 81 ? 2.302 -2.646 8.822 1.00 95.19 81 ALA A O 1
ATOM 587 N N . ALA A 1 82 ? 0.422 -2.154 9.960 1.00 94.81 82 ALA A N 1
ATOM 588 C CA . ALA A 1 82 ? -0.438 -2.213 8.793 1.00 94.81 82 ALA A CA 1
ATOM 589 C C . ALA A 1 82 ? -1.660 -1.302 8.911 1.00 94.81 82 ALA A C 1
ATOM 591 O O . ALA A 1 82 ? -2.169 -1.050 10.006 1.00 94.81 82 ALA A O 1
ATOM 592 N N . ILE A 1 83 ? -2.148 -0.859 7.756 1.00 96.50 83 ILE A N 1
ATOM 593 C CA . ILE A 1 83 ? -3.419 -0.162 7.591 1.00 96.50 83 ILE A CA 1
ATOM 594 C C . ILE A 1 83 ? -4.235 -0.920 6.547 1.00 96.50 83 ILE A C 1
ATOM 596 O O . ILE A 1 83 ? -3.750 -1.167 5.441 1.00 96.50 83 ILE A O 1
ATOM 600 N N . THR A 1 84 ? -5.481 -1.246 6.884 1.00 96.38 84 THR A N 1
ATOM 601 C CA . THR A 1 84 ? -6.432 -1.874 5.960 1.00 96.38 84 THR A CA 1
ATOM 602 C C . THR A 1 84 ? -7.682 -1.017 5.836 1.00 96.38 84 THR A C 1
ATOM 604 O O . THR A 1 84 ? -8.317 -0.719 6.848 1.00 96.38 84 THR A O 1
ATOM 607 N N . ILE A 1 85 ? -8.066 -0.671 4.607 1.00 97.56 85 ILE A N 1
ATOM 608 C CA . ILE A 1 85 ? -9.310 0.045 4.294 1.00 97.56 85 ILE A CA 1
ATOM 609 C C . ILE A 1 85 ? -10.242 -0.929 3.580 1.00 97.56 85 ILE A C 1
ATOM 611 O O . ILE A 1 85 ? -9.927 -1.412 2.492 1.00 97.56 85 ILE A O 1
ATOM 615 N N . LYS A 1 86 ? -11.370 -1.235 4.220 1.00 96.81 86 LYS A N 1
ATOM 616 C CA . LYS A 1 86 ? -12.339 -2.242 3.782 1.00 96.81 86 LYS A CA 1
ATOM 617 C C . LYS A 1 86 ? -13.498 -1.602 3.018 1.00 96.81 86 LYS A C 1
ATOM 619 O O . LYS A 1 86 ? -13.874 -0.458 3.274 1.00 96.81 86 LYS A O 1
ATOM 624 N N . ASN A 1 87 ? -14.149 -2.382 2.159 1.00 97.50 87 ASN A N 1
ATOM 625 C CA . ASN A 1 87 ? -15.290 -1.916 1.356 1.00 97.50 87 ASN A CA 1
ATOM 626 C C . ASN A 1 87 ? -16.514 -1.539 2.210 1.00 97.50 87 ASN A C 1
ATOM 628 O O . ASN A 1 87 ? -17.354 -0.751 1.788 1.00 97.50 87 ASN A O 1
ATOM 632 N N . ASN A 1 88 ? -16.616 -2.082 3.426 1.00 96.56 88 ASN A N 1
ATOM 633 C CA . ASN A 1 88 ? -17.674 -1.749 4.384 1.00 96.56 88 ASN A CA 1
ATOM 634 C C . ASN A 1 88 ? -17.412 -0.442 5.164 1.00 96.56 88 ASN A C 1
ATOM 636 O O . ASN A 1 88 ? -18.145 -0.142 6.103 1.00 96.56 88 ASN A O 1
ATOM 640 N N . GLY A 1 89 ? -16.359 0.305 4.814 1.00 96.38 89 GLY A N 1
ATOM 641 C CA . GLY A 1 89 ? -15.965 1.549 5.476 1.00 96.38 89 GLY A CA 1
ATOM 642 C C . GLY A 1 89 ? -15.088 1.363 6.717 1.00 96.38 89 GLY A C 1
ATOM 643 O O . GLY A 1 89 ? -14.666 2.357 7.304 1.00 96.38 89 GLY A O 1
ATOM 644 N N . ALA A 1 90 ? -14.780 0.127 7.126 1.00 96.88 90 ALA A N 1
ATOM 645 C CA . ALA A 1 90 ? -13.871 -0.103 8.242 1.00 96.88 90 ALA A CA 1
ATOM 646 C C . ALA A 1 90 ? -12.429 0.272 7.865 1.00 96.88 90 ALA A C 1
ATOM 648 O O . ALA A 1 90 ? -11.906 -0.164 6.837 1.00 96.88 90 ALA A O 1
ATOM 649 N N . VAL A 1 91 ? -11.773 1.028 8.745 1.00 97.38 91 VAL A N 1
ATOM 650 C CA . VAL A 1 91 ? -10.338 1.318 8.680 1.00 97.38 91 VAL A CA 1
ATOM 651 C C . VAL A 1 91 ? -9.681 0.684 9.895 1.00 97.38 91 VAL A C 1
ATOM 653 O O . VAL A 1 91 ? -9.967 1.059 11.029 1.00 97.38 91 VAL A O 1
ATOM 656 N N . ASN A 1 92 ? -8.809 -0.290 9.657 1.00 95.94 92 ASN A N 1
ATOM 657 C CA . ASN A 1 92 ? -8.078 -0.985 10.709 1.00 95.94 92 ASN A CA 1
ATOM 658 C C . ASN A 1 92 ? -6.631 -0.504 10.703 1.00 95.94 92 ASN A C 1
ATOM 660 O O . ASN A 1 92 ? -5.974 -0.570 9.666 1.00 95.94 92 ASN A O 1
ATOM 664 N N . ILE A 1 93 ? -6.138 -0.047 11.853 1.00 97.06 93 ILE A N 1
ATOM 665 C CA . ILE A 1 93 ? -4.750 0.387 12.043 1.00 97.06 93 ILE A CA 1
ATOM 666 C C . ILE A 1 93 ? -4.129 -0.530 13.096 1.00 97.06 93 ILE A C 1
ATOM 668 O O . ILE A 1 93 ? -4.646 -0.634 14.206 1.00 97.06 93 ILE A O 1
ATOM 672 N N . THR A 1 94 ? -3.048 -1.219 12.738 1.00 95.56 94 THR A N 1
ATOM 673 C CA . THR A 1 94 ? -2.326 -2.152 13.617 1.00 95.56 94 THR A CA 1
ATOM 674 C C . THR A 1 94 ? -0.888 -1.690 13.809 1.00 95.56 94 THR A C 1
ATOM 676 O O . THR A 1 94 ? -0.221 -1.321 12.842 1.00 95.56 94 THR A O 1
ATOM 679 N N . GLY A 1 95 ? -0.407 -1.757 15.052 1.00 96.88 95 GLY A N 1
ATOM 680 C CA . GLY A 1 95 ? 0.918 -1.300 15.466 1.00 96.88 95 GLY A CA 1
ATOM 681 C C . GLY A 1 95 ? 0.83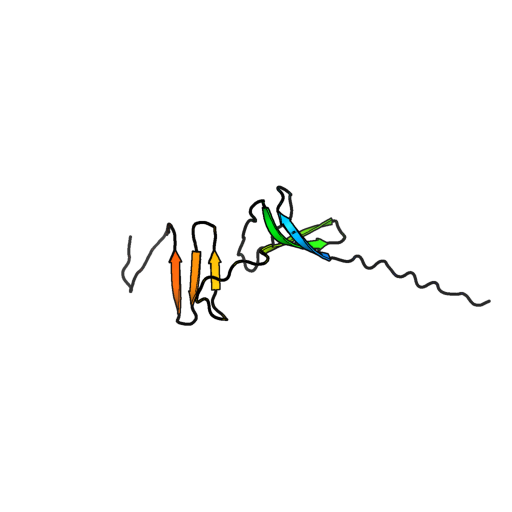1 -0.175 16.497 1.00 96.88 95 GLY A C 1
ATOM 682 O O . GLY A 1 95 ? -0.245 0.148 17.000 1.00 96.88 95 GLY A O 1
ATOM 683 N N . ALA A 1 96 ? 1.974 0.423 16.824 1.00 96.31 96 ALA A N 1
ATOM 684 C CA . ALA A 1 96 ? 2.001 1.627 17.644 1.00 96.31 96 ALA A CA 1
ATOM 685 C C . ALA A 1 96 ? 1.495 2.822 16.824 1.00 96.31 96 ALA A C 1
ATOM 687 O O . ALA A 1 96 ? 1.990 3.078 15.726 1.00 96.31 96 ALA A O 1
ATOM 688 N N . VAL A 1 97 ? 0.527 3.560 17.368 1.00 95.50 97 VAL A N 1
ATOM 689 C CA . VAL A 1 97 ? -0.060 4.736 16.719 1.00 95.50 97 VAL A CA 1
ATOM 690 C C . VAL A 1 97 ? 0.273 5.970 17.546 1.00 95.50 97 VAL A C 1
ATOM 692 O O . VAL A 1 97 ? -0.079 6.051 18.720 1.00 95.50 97 VAL A O 1
ATOM 695 N N . ASN A 1 98 ? 0.946 6.935 16.924 1.00 94.50 98 ASN A N 1
ATOM 696 C CA . ASN A 1 98 ? 1.131 8.271 17.475 1.00 94.50 98 ASN A CA 1
ATOM 697 C C . ASN A 1 98 ? 0.270 9.249 16.669 1.00 94.50 98 ASN A C 1
ATOM 699 O O . ASN A 1 98 ? 0.371 9.291 15.444 1.00 94.50 98 ASN A O 1
ATOM 703 N N . ILE A 1 99 ? -0.577 10.015 17.357 1.00 94.94 99 ILE A N 1
ATOM 704 C CA . ILE A 1 99 ? -1.388 11.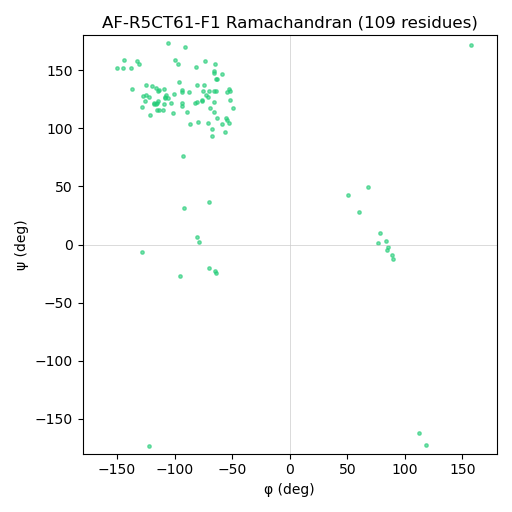075 16.759 1.00 94.94 99 ILE A CA 1
ATOM 705 C C . ILE A 1 99 ? -0.933 12.383 17.386 1.00 94.94 99 ILE A C 1
ATOM 707 O O . ILE A 1 99 ? -0.992 12.551 18.602 1.00 94.94 99 ILE A O 1
ATOM 711 N N . THR A 1 100 ? -0.473 13.301 16.543 1.00 94.88 100 THR A N 1
ATOM 712 C CA . THR A 1 100 ? -0.104 14.658 16.944 1.00 94.88 100 THR A CA 1
ATOM 713 C C . THR A 1 100 ? -1.158 15.618 16.410 1.00 94.88 100 THR A C 1
ATOM 715 O O . THR A 1 100 ? -1.456 15.608 15.217 1.00 94.88 100 THR A O 1
ATOM 718 N N . GLY A 1 101 ? -1.714 16.446 17.290 1.00 95.62 101 GLY A N 1
ATOM 719 C CA . GLY A 1 101 ? -2.863 17.299 16.993 1.00 95.62 101 GLY A CA 1
ATOM 720 C C . GLY A 1 101 ? -4.095 16.855 17.774 1.00 95.62 101 GLY A C 1
ATOM 721 O O . GLY A 1 101 ? -3.982 16.150 18.774 1.00 95.62 101 GLY A O 1
ATOM 722 N N . SER A 1 102 ? -5.273 17.288 17.334 1.00 94.69 102 SER A N 1
ATOM 723 C CA . SER A 1 102 ? -6.530 16.891 17.961 1.00 94.69 102 SER A CA 1
ATOM 724 C C . SER A 1 102 ? -6.974 15.512 17.482 1.00 94.69 102 SER A C 1
ATOM 726 O O . SER A 1 102 ? -6.951 15.199 16.292 1.00 94.69 102 SER A O 1
ATOM 728 N N . LEU A 1 103 ? -7.445 14.699 18.421 1.00 96.19 103 LEU A N 1
ATOM 729 C CA . LEU A 1 103 ? -8.160 13.466 18.136 1.00 96.19 103 LEU A CA 1
ATOM 730 C C . LEU A 1 103 ? -9.593 13.625 18.634 1.00 96.19 103 LEU A C 1
ATOM 732 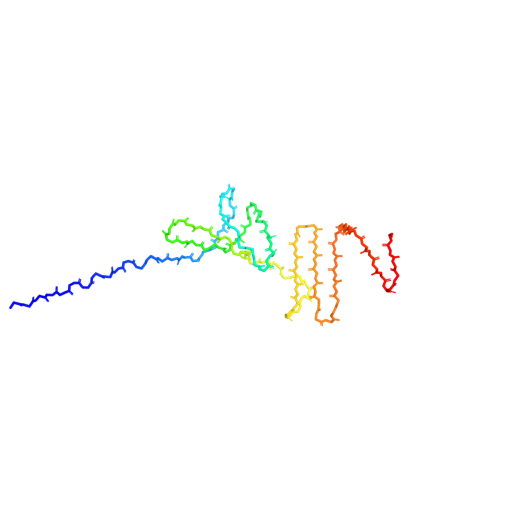O O . LEU A 1 103 ? -9.834 14.068 19.750 1.00 96.19 103 LEU A O 1
ATOM 736 N N . THR A 1 104 ? -10.566 13.278 17.800 1.00 96.56 104 THR A N 1
ATOM 737 C CA . THR A 1 104 ? -11.980 13.260 18.179 1.00 96.56 104 THR A CA 1
ATOM 738 C C . THR A 1 104 ? -12.548 11.887 17.875 1.00 96.56 104 THR A C 1
ATOM 740 O O . THR A 1 104 ? -12.492 11.425 16.738 1.00 96.56 104 THR A O 1
ATOM 743 N N . VAL A 1 105 ? -13.110 11.235 18.887 1.00 96.25 105 VAL A N 1
ATOM 744 C CA . VAL A 1 105 ? -13.717 9.907 18.784 1.00 96.25 105 VAL A CA 1
ATOM 745 C C . VAL A 1 105 ? -15.189 10.040 19.130 1.00 96.25 105 VAL A C 1
ATOM 747 O O . VAL A 1 105 ? -15.538 10.509 20.210 1.00 96.25 105 VAL A O 1
ATOM 750 N N . ASN A 1 106 ? -16.063 9.662 18.194 1.00 96.25 106 ASN A N 1
ATOM 751 C CA . ASN A 1 106 ? -17.518 9.783 18.345 1.00 96.25 106 ASN A CA 1
ATOM 752 C C . ASN A 1 106 ? -17.958 11.198 18.777 1.00 96.25 106 ASN A C 1
ATOM 754 O O . ASN A 1 106 ? -18.785 11.364 19.669 1.00 96.25 106 ASN A O 1
ATOM 758 N N . GLY A 1 107 ? -17.353 12.228 18.175 1.00 95.75 107 GLY A N 1
ATOM 759 C CA . GLY A 1 107 ? -17.634 13.635 18.484 1.00 95.75 107 GLY A CA 1
ATOM 760 C C . GLY A 1 107 ? -17.020 14.158 19.788 1.00 95.75 107 GLY A C 1
ATOM 761 O O . GLY A 1 107 ? -17.211 15.325 20.111 1.00 95.75 107 GLY A O 1
ATOM 762 N N . THR A 1 108 ? -16.267 13.339 20.527 1.00 96.25 108 THR A N 1
ATOM 763 C CA . THR A 1 108 ? -15.623 13.729 21.790 1.00 96.25 108 THR A CA 1
ATOM 764 C C . THR A 1 108 ? -14.120 13.873 21.598 1.00 96.25 108 THR A C 1
ATOM 766 O O . THR A 1 108 ? -13.487 12.962 21.069 1.00 96.25 108 THR A O 1
ATOM 769 N N . SER A 1 109 ? -13.540 15.001 22.018 1.00 95.62 109 SER A N 1
ATOM 770 C CA . SER A 1 109 ? -12.083 15.186 21.987 1.00 95.62 109 SER A CA 1
ATOM 771 C C . SER A 1 109 ? -11.407 14.191 22.930 1.00 95.62 109 SER A C 1
ATOM 773 O O . SER A 1 109 ? -11.827 14.045 24.078 1.00 95.62 109 SER A O 1
ATOM 775 N N . VAL A 1 110 ? -10.373 13.509 22.448 1.00 91.19 110 VAL A N 1
ATOM 776 C CA . VAL A 1 110 ? -9.577 12.540 23.203 1.00 91.19 110 VAL A CA 1
ATOM 777 C C . VAL A 1 110 ? -8.133 13.027 23.185 1.00 91.19 110 VAL A C 1
ATOM 779 O O . VAL A 1 110 ? -7.508 13.023 22.128 1.00 91.19 110 VAL A O 1
ATOM 782 N N . GLY A 1 111 ? -7.621 13.446 24.343 1.00 78.75 111 GLY A N 1
ATOM 783 C CA . GLY A 1 111 ? -6.304 14.083 24.468 1.00 78.75 111 GLY A CA 1
ATOM 784 C C . GLY A 1 111 ? -6.404 15.536 24.892 1.00 78.75 111 GLY A C 1
ATOM 785 O O . GLY A 1 111 ? -7.176 16.283 24.248 1.00 78.75 111 GLY A O 1
#

Sequence (111 aa):
MWLSETKRRLATEMSTASVCTVTDGDDDVLCAGGILRLPKTGETQLRLSGSDGSCVLLGVVGSDTPDGLLPGEIYIKTDSAAITIKNNGAVNITGAVNITGSLTVNGTSVG

Foldseek 3Di:
DDDPPPPPPPPPQDKDKDKDFDDPDDAAEDCPVNNDDDDDGRFIFIWIAGSVRHIYTDDGPDDDDDPPADPPKDWDDDPAWIWIQHPVRDIDTGHDDDDDDWDADPNRTDD

Nearest PDB structures (foldseek):
  1a78-assembly1_B  TM=3.063E-01  e=5.696E+00  Rhinella arenarum
  3oqb-assembly1_G  TM=2.530E-01  e=4.270E+00  Bradyrhizobium diazoefficiens USDA 110
  3oqb-assembly1_H  TM=1.903E-01  e=8.048E+00  Bradyrhizobium diazoefficiens USDA 110